Protein AF-A0A9P5RLR2-F1 (afdb_monomer_lite)

Radius of gyration: 17.96 Å; chains: 1; bounding box: 57×32×47 Å

pLDDT: mean 87.6, std 10.16, range [38.0, 97.69]

Structure (mmCIF, N/CA/C/O backbone):
data_AF-A0A9P5RLR2-F1
#
_entry.id   AF-A0A9P5RLR2-F1
#
loop_
_atom_site.group_PDB
_atom_site.id
_atom_site.type_symbol
_atom_site.label_atom_id
_atom_site.label_alt_id
_atom_site.label_comp_id
_atom_site.label_asym_id
_atom_site.label_entity_id
_atom_site.label_seq_id
_atom_site.pdbx_PDB_ins_code
_atom_site.Cartn_x
_atom_site.Cartn_y
_atom_site.Cartn_z
_atom_site.occupancy
_atom_site.B_iso_or_equiv
_atom_site.auth_seq_id
_atom_site.auth_comp_id
_atom_site.auth_asym_id
_atom_site.auth_atom_id
_atom_site.pdbx_PDB_model_num
ATOM 1 N N . MET A 1 1 ? -25.738 -3.985 15.826 1.00 64.56 1 MET A N 1
ATOM 2 C CA . MET A 1 1 ? -24.514 -4.775 16.071 1.00 64.56 1 MET A CA 1
ATOM 3 C C . MET A 1 1 ? -24.057 -4.481 17.493 1.00 64.56 1 MET A C 1
ATOM 5 O O . MET A 1 1 ? -24.260 -3.351 17.912 1.00 64.56 1 MET A O 1
ATOM 9 N N . ASN A 1 2 ? -23.584 -5.465 18.262 1.00 81.50 2 ASN A N 1
ATOM 10 C CA . ASN A 1 2 ? -23.129 -5.229 19.643 1.00 81.50 2 ASN A CA 1
ATOM 11 C C . ASN A 1 2 ? -21.606 -4.990 19.686 1.00 81.50 2 ASN A C 1
ATOM 13 O O . ASN A 1 2 ? -20.901 -5.424 18.775 1.00 81.50 2 ASN A O 1
ATOM 17 N N . GLN A 1 3 ? -21.118 -4.334 20.743 1.00 79.62 3 GLN A N 1
ATOM 18 C CA . GLN A 1 3 ? -19.702 -4.003 20.965 1.00 79.62 3 GLN A CA 1
ATOM 19 C C . GLN A 1 3 ? -18.748 -5.178 20.708 1.00 79.62 3 GLN A C 1
ATOM 21 O O . GLN A 1 3 ? -17.759 -5.053 19.992 1.00 79.62 3 GLN A O 1
ATOM 26 N N . ALA A 1 4 ? -19.075 -6.359 21.241 1.00 84.88 4 ALA A N 1
ATOM 27 C CA . ALA A 1 4 ? -18.245 -7.553 21.091 1.00 84.88 4 ALA A CA 1
ATOM 28 C C . ALA A 1 4 ? -18.077 -7.984 19.621 1.00 84.88 4 ALA A C 1
ATOM 30 O O . ALA A 1 4 ? -17.006 -8.447 19.228 1.00 84.88 4 ALA A O 1
ATOM 31 N N . THR A 1 5 ? -19.113 -7.803 18.793 1.00 87.75 5 THR A N 1
ATOM 32 C CA . THR A 1 5 ? -19.042 -8.099 17.353 1.00 87.75 5 THR A CA 1
ATOM 33 C C . THR A 1 5 ? -18.117 -7.118 16.636 1.00 87.75 5 THR A C 1
ATOM 35 O O . THR A 1 5 ? -17.287 -7.548 15.842 1.00 87.75 5 THR A O 1
ATOM 38 N N . LEU A 1 6 ? -18.210 -5.825 16.960 1.00 84.50 6 LEU A N 1
ATOM 39 C CA . LEU A 1 6 ? -17.363 -4.782 16.376 1.00 84.50 6 LEU A CA 1
ATOM 40 C C . LEU A 1 6 ? -15.882 -4.981 16.722 1.00 84.50 6 LEU A C 1
ATOM 42 O O . LEU A 1 6 ? -15.038 -4.967 15.833 1.00 84.50 6 LEU A O 1
ATOM 46 N N . ILE A 1 7 ? -15.570 -5.256 17.993 1.00 85.62 7 ILE A N 1
ATOM 47 C CA . ILE A 1 7 ? -14.196 -5.548 18.433 1.00 85.62 7 ILE A CA 1
ATOM 48 C C . ILE A 1 7 ? -13.641 -6.777 17.701 1.00 85.62 7 ILE A C 1
ATOM 50 O O . ILE A 1 7 ? -12.485 -6.780 17.279 1.00 85.62 7 ILE A O 1
ATOM 54 N N . THR A 1 8 ? -14.466 -7.812 17.505 1.00 90.31 8 THR A N 1
ATOM 55 C CA . THR A 1 8 ? -14.059 -9.017 16.765 1.00 90.31 8 THR A CA 1
ATOM 56 C C . THR A 1 8 ? -13.740 -8.693 15.305 1.00 90.31 8 THR A C 1
ATOM 58 O O . THR A 1 8 ? -12.711 -9.136 14.799 1.00 90.31 8 THR A O 1
ATOM 61 N N . GLN A 1 9 ? -14.580 -7.894 14.641 1.00 90.00 9 GLN A N 1
ATOM 62 C CA . GLN A 1 9 ? -14.357 -7.467 13.257 1.00 90.00 9 GLN A CA 1
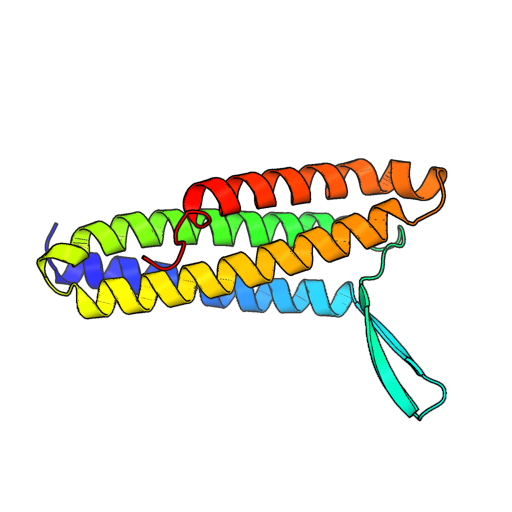ATOM 63 C C . GLN A 1 9 ? -13.083 -6.632 13.119 1.00 90.00 9 GLN A C 1
ATOM 65 O O . GLN A 1 9 ? -12.235 -6.957 12.293 1.00 90.00 9 GLN A O 1
ATOM 70 N N . VAL A 1 10 ? -12.903 -5.618 13.970 1.00 88.69 10 VAL A N 1
ATOM 71 C CA . VAL A 1 10 ? -11.685 -4.791 14.003 1.00 88.69 10 VAL A CA 1
ATOM 72 C C . VAL A 1 10 ? -10.442 -5.657 14.184 1.00 88.69 10 VAL A C 1
ATOM 74 O O . VAL A 1 10 ? -9.500 -5.558 13.402 1.00 88.69 10 VAL A O 1
ATOM 77 N N . THR A 1 11 ? -10.469 -6.576 15.151 1.00 90.19 11 THR A N 1
ATOM 78 C CA . THR A 1 11 ? -9.355 -7.504 15.399 1.00 90.19 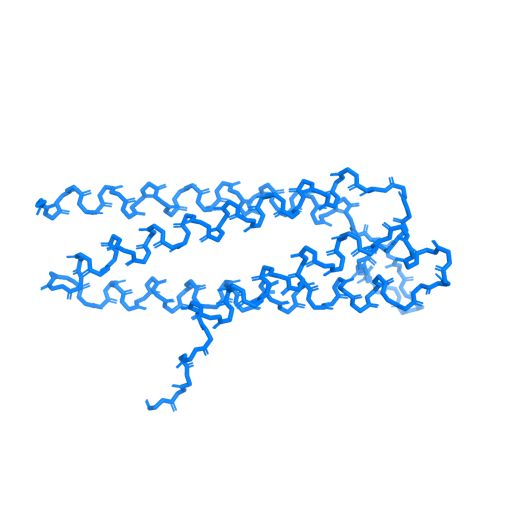11 THR A CA 1
ATOM 79 C C . THR A 1 11 ? -9.044 -8.360 14.170 1.00 90.19 11 THR A C 1
ATOM 81 O O . THR A 1 11 ? -7.881 -8.539 13.817 1.00 90.19 11 THR A O 1
ATOM 84 N N . GLN A 1 12 ? -10.074 -8.877 13.496 1.00 93.19 12 GLN A N 1
ATOM 85 C CA . GLN A 1 12 ? -9.905 -9.716 12.313 1.00 93.19 12 GLN A CA 1
ATOM 86 C C . GLN A 1 12 ? -9.325 -8.934 11.126 1.00 93.19 12 GLN A C 1
ATOM 88 O O . GLN A 1 12 ? -8.467 -9.456 10.411 1.00 93.19 12 GLN A O 1
ATOM 93 N N . HIS A 1 13 ? -9.758 -7.687 10.924 1.00 93.44 13 HIS A N 1
ATOM 94 C CA . HIS A 1 13 ? -9.206 -6.825 9.883 1.00 93.44 13 HIS A CA 1
ATOM 95 C C . HIS A 1 13 ? -7.740 -6.480 10.149 1.00 93.44 13 HIS A C 1
ATOM 97 O O . HIS A 1 13 ? -6.931 -6.618 9.236 1.00 93.44 13 HIS A O 1
ATOM 103 N N . LEU A 1 14 ? -7.378 -6.139 11.391 1.00 91.62 14 LEU A N 1
ATOM 104 C CA . LEU A 1 14 ? -5.987 -5.880 11.781 1.00 91.62 14 LEU A CA 1
ATOM 105 C C . LEU A 1 14 ? -5.087 -7.093 11.513 1.00 91.62 14 LEU A C 1
ATOM 107 O O . LEU A 1 14 ? -4.097 -6.973 10.803 1.00 91.62 14 LEU A O 1
ATOM 111 N N . GLN A 1 15 ? -5.484 -8.285 11.968 1.00 94.19 15 GLN A N 1
ATOM 112 C CA . GLN A 1 15 ? -4.724 -9.520 11.720 1.00 94.19 15 GLN A CA 1
ATOM 113 C C . GLN A 1 15 ? -4.564 -9.832 10.227 1.00 94.19 15 GLN A C 1
ATOM 115 O O . GLN A 1 15 ? -3.543 -10.368 9.798 1.00 94.19 15 GLN A O 1
ATOM 120 N N . THR A 1 16 ? -5.589 -9.526 9.432 1.00 95.38 16 THR A N 1
ATOM 121 C CA . THR A 1 16 ? -5.555 -9.743 7.984 1.00 95.38 16 THR A CA 1
ATOM 122 C C . THR A 1 16 ? -4.614 -8.748 7.304 1.00 95.38 16 THR A C 1
ATOM 124 O O . THR A 1 16 ? -3.851 -9.141 6.423 1.00 95.38 16 THR A O 1
ATOM 127 N N . ILE A 1 17 ? -4.636 -7.480 7.725 1.00 95.12 17 ILE A N 1
ATOM 128 C CA . ILE A 1 17 ? -3.707 -6.451 7.249 1.00 95.12 17 ILE A CA 1
ATOM 129 C C . ILE A 1 17 ? -2.272 -6.850 7.592 1.00 95.12 17 ILE A C 1
ATOM 131 O O . ILE A 1 17 ? -1.458 -6.908 6.677 1.00 95.12 17 ILE A O 1
ATOM 135 N N . ASP A 1 18 ? -1.989 -7.232 8.840 1.00 95.00 18 ASP A N 1
ATOM 136 C CA . ASP A 1 18 ? -0.657 -7.676 9.277 1.00 95.00 18 ASP A CA 1
ATOM 137 C C . ASP A 1 18 ? -0.127 -8.825 8.400 1.00 95.00 18 ASP A C 1
ATOM 139 O O . ASP A 1 18 ? 1.001 -8.786 7.907 1.00 95.00 18 ASP A O 1
ATOM 143 N N . ALA A 1 19 ? -0.963 -9.834 8.126 1.00 96.50 19 ALA A N 1
ATOM 144 C CA . ALA A 1 19 ? -0.583 -10.961 7.274 1.00 96.50 19 ALA A CA 1
ATOM 145 C C . ALA A 1 19 ? -0.253 -10.531 5.833 1.00 96.50 19 ALA A C 1
ATOM 147 O O . ALA A 1 19 ? 0.693 -11.041 5.226 1.00 96.50 19 ALA A O 1
ATOM 148 N N . PHE A 1 20 ? -1.007 -9.583 5.274 1.00 97.44 20 PHE A N 1
ATOM 149 C CA . PHE A 1 20 ? -0.696 -9.039 3.957 1.00 97.44 20 PHE A CA 1
ATOM 150 C C . PHE A 1 20 ? 0.525 -8.114 3.975 1.00 97.44 20 PHE A C 1
ATOM 152 O O . PHE A 1 20 ? 1.239 -8.045 2.976 1.00 97.44 20 PHE A O 1
ATOM 159 N N . GLU A 1 21 ? 0.797 -7.401 5.067 1.00 95.75 21 GLU A N 1
ATOM 160 C CA . GLU A 1 21 ? 2.015 -6.599 5.206 1.00 95.75 21 GLU A CA 1
ATOM 161 C C . GLU A 1 21 ? 3.260 -7.488 5.251 1.00 95.75 21 GLU A C 1
ATOM 163 O O . GLU A 1 21 ? 4.277 -7.163 4.635 1.00 95.75 21 GLU A O 1
ATOM 168 N N . ASP A 1 22 ? 3.181 -8.639 5.918 1.00 96.38 22 ASP A N 1
ATOM 169 C CA . ASP A 1 22 ? 4.223 -9.665 5.882 1.00 96.38 22 ASP A CA 1
ATOM 170 C C . ASP A 1 22 ? 4.475 -10.145 4.444 1.00 96.38 22 ASP A C 1
ATOM 172 O O . ASP A 1 22 ? 5.626 -10.221 3.995 1.00 96.38 22 ASP A O 1
ATOM 176 N N . GLU A 1 23 ? 3.402 -10.423 3.696 1.00 96.94 23 GLU A N 1
ATOM 177 C CA . GLU A 1 23 ? 3.490 -10.834 2.294 1.00 96.94 23 GLU A CA 1
ATOM 178 C C . GLU A 1 23 ? 4.075 -9.720 1.406 1.00 96.94 23 GLU A C 1
ATOM 180 O O . GLU A 1 23 ? 4.953 -9.976 0.575 1.00 96.94 23 GLU A O 1
ATOM 185 N N . GLU A 1 24 ? 3.654 -8.470 1.609 1.00 96.25 24 GLU A N 1
ATOM 186 C CA . GLU A 1 24 ? 4.192 -7.313 0.897 1.00 96.25 24 GLU A CA 1
ATOM 187 C C . GLU A 1 24 ? 5.703 -7.191 1.111 1.00 96.25 24 GLU A C 1
ATOM 189 O O . GLU A 1 24 ? 6.451 -7.063 0.138 1.00 96.25 24 GLU A O 1
ATOM 194 N N . ARG A 1 25 ? 6.174 -7.279 2.363 1.00 94.75 25 ARG A N 1
ATOM 195 C CA . ARG A 1 25 ? 7.613 -7.251 2.672 1.00 94.75 25 ARG A CA 1
ATOM 196 C C . ARG A 1 25 ? 8.358 -8.377 1.957 1.00 94.75 25 ARG A C 1
ATOM 198 O O . ARG A 1 25 ? 9.471 -8.166 1.465 1.00 94.75 25 ARG A O 1
ATOM 205 N N . GLY A 1 26 ? 7.728 -9.543 1.825 1.00 94.50 26 GLY A N 1
ATOM 206 C CA . GLY A 1 26 ? 8.224 -10.658 1.024 1.00 94.50 26 GLY A CA 1
ATOM 207 C C . GLY A 1 26 ? 8.457 -10.288 -0.444 1.00 94.50 26 GLY A C 1
ATOM 208 O O . GLY A 1 26 ? 9.542 -10.546 -0.970 1.00 94.50 26 GLY A O 1
ATOM 209 N N . TYR A 1 27 ? 7.495 -9.648 -1.112 1.00 94.50 27 TYR A N 1
ATOM 210 C CA . TYR A 1 27 ? 7.676 -9.212 -2.505 1.00 94.50 27 TYR A CA 1
ATOM 211 C C . TYR A 1 27 ? 8.642 -8.033 -2.636 1.00 94.50 27 TYR A C 1
ATOM 213 O O . TYR A 1 27 ? 9.461 -8.012 -3.554 1.00 94.50 27 TYR A O 1
ATOM 221 N N . LEU A 1 28 ? 8.607 -7.080 -1.705 1.00 92.44 28 LEU A N 1
ATOM 222 C CA . LEU A 1 28 ? 9.523 -5.942 -1.694 1.00 92.44 28 LEU A CA 1
ATOM 223 C C . LEU A 1 28 ? 10.980 -6.379 -1.585 1.00 92.44 28 LEU A C 1
ATOM 225 O O . LEU A 1 28 ? 11.803 -5.912 -2.365 1.00 92.44 28 LEU A O 1
ATOM 229 N N . SER A 1 29 ? 11.293 -7.327 -0.698 1.00 91.06 29 SER A N 1
ATOM 230 C CA . SER A 1 29 ? 12.655 -7.864 -0.577 1.00 91.06 29 SER A CA 1
ATOM 231 C C . SER A 1 29 ? 13.144 -8.518 -1.876 1.00 91.06 29 SER A C 1
ATOM 233 O O . SER A 1 29 ? 14.303 -8.378 -2.256 1.00 91.06 29 SER A O 1
ATOM 235 N N . GLN A 1 30 ? 12.250 -9.174 -2.623 1.00 91.00 30 GLN A N 1
ATOM 236 C CA . GLN A 1 30 ? 12.577 -9.746 -3.928 1.00 91.00 30 GLN A CA 1
ATOM 237 C C . GLN A 1 30 ? 12.773 -8.664 -4.992 1.00 91.00 30 GLN A C 1
ATOM 239 O O . GLN A 1 30 ? 13.569 -8.838 -5.916 1.00 91.00 30 GLN A O 1
ATOM 244 N N . LEU A 1 31 ? 12.043 -7.559 -4.895 1.00 91.69 31 LEU A N 1
ATOM 245 C CA . LEU A 1 31 ? 12.100 -6.450 -5.838 1.00 91.69 31 LEU A CA 1
ATOM 246 C C . LEU A 1 31 ? 13.165 -5.411 -5.475 1.00 91.69 31 LEU A C 1
ATOM 248 O O . LEU A 1 31 ? 13.328 -4.449 -6.215 1.00 91.69 31 LEU A O 1
ATOM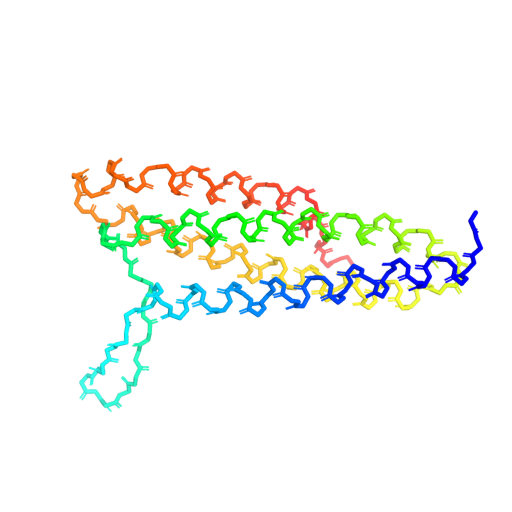 252 N N . GLN A 1 32 ? 13.931 -5.612 -4.406 1.00 89.44 32 GLN A N 1
ATOM 253 C CA . GLN A 1 32 ? 15.078 -4.781 -4.062 1.00 89.44 32 GLN A CA 1
ATOM 254 C C . GLN A 1 32 ? 16.373 -5.343 -4.663 1.00 89.44 32 GLN A C 1
ATOM 256 O O . GLN A 1 32 ? 16.620 -6.548 -4.700 1.00 89.44 32 GLN A O 1
ATOM 261 N N . GLN A 1 33 ? 17.219 -4.446 -5.161 1.00 81.44 33 GLN A N 1
ATOM 262 C CA . GLN A 1 33 ? 18.614 -4.710 -5.479 1.00 81.44 33 GLN A CA 1
ATOM 263 C C . GLN A 1 33 ? 19.471 -4.177 -4.340 1.00 81.44 33 GLN A C 1
ATOM 265 O O . GLN A 1 33 ? 19.472 -2.978 -4.061 1.00 81.44 33 GLN A O 1
ATOM 270 N N . HIS A 1 34 ? 20.211 -5.076 -3.700 1.00 81.69 34 HIS A N 1
ATOM 271 C CA . HIS A 1 34 ? 21.204 -4.708 -2.703 1.00 81.69 34 HIS A CA 1
ATOM 272 C C . HIS A 1 34 ? 22.546 -4.464 -3.387 1.00 81.69 34 HIS A C 1
ATOM 274 O O . HIS A 1 34 ? 23.049 -5.319 -4.118 1.00 81.69 34 HIS A O 1
ATOM 280 N N . SER A 1 35 ? 23.132 -3.302 -3.138 1.00 77.25 35 SER A N 1
ATOM 281 C CA . SER A 1 35 ? 24.489 -2.960 -3.544 1.00 77.25 35 SER A CA 1
ATOM 282 C C . SER A 1 35 ? 25.264 -2.439 -2.338 1.00 77.25 35 SER A C 1
ATOM 284 O O . SER A 1 35 ? 24.687 -2.029 -1.333 1.00 77.25 35 SER A O 1
ATOM 286 N N . ILE A 1 36 ? 26.589 -2.504 -2.411 1.00 79.25 36 ILE A N 1
ATOM 287 C CA . ILE A 1 36 ? 27.469 -1.902 -1.413 1.00 79.25 36 ILE A CA 1
ATOM 288 C C . ILE A 1 36 ? 28.103 -0.689 -2.082 1.00 79.25 36 ILE A C 1
ATOM 290 O O . ILE A 1 36 ? 28.684 -0.818 -3.163 1.00 79.25 36 ILE A O 1
ATOM 294 N N . ASP A 1 37 ? 27.954 0.486 -1.477 1.00 77.69 37 ASP A N 1
ATOM 295 C CA . ASP A 1 37 ? 28.578 1.700 -1.991 1.00 77.69 37 ASP A CA 1
ATOM 296 C C . ASP A 1 37 ? 30.095 1.727 -1.731 1.00 77.69 37 ASP A C 1
ATOM 298 O O . ASP A 1 37 ? 30.676 0.828 -1.116 1.00 77.69 37 ASP A O 1
ATOM 302 N N . ARG A 1 38 ? 30.772 2.766 -2.235 1.00 75.19 38 ARG A N 1
ATOM 303 C CA . ARG A 1 38 ? 32.231 2.913 -2.089 1.00 75.19 38 ARG A CA 1
ATOM 304 C C . ARG A 1 38 ? 32.693 3.029 -0.633 1.00 75.19 38 ARG A C 1
ATOM 306 O O . ARG A 1 38 ? 33.857 2.735 -0.372 1.00 75.19 38 ARG A O 1
ATOM 313 N N . ASP A 1 39 ? 31.800 3.402 0.281 1.00 83.25 39 ASP A N 1
ATOM 314 C CA . ASP A 1 39 ? 32.080 3.547 1.711 1.00 83.25 39 ASP A CA 1
ATOM 315 C C . ASP A 1 39 ? 31.740 2.269 2.499 1.00 83.25 39 ASP A C 1
ATOM 317 O O . ASP A 1 39 ? 31.803 2.253 3.730 1.00 83.25 39 ASP A O 1
ATOM 321 N N . GLY A 1 40 ? 31.384 1.180 1.807 1.00 76.44 40 GLY A N 1
ATOM 322 C CA . GLY A 1 40 ? 31.045 -0.097 2.428 1.00 76.44 40 GLY A CA 1
ATOM 323 C C . GLY A 1 40 ? 29.636 -0.143 3.021 1.00 76.44 40 GLY A C 1
ATOM 324 O O . GLY A 1 40 ? 29.329 -1.074 3.768 1.00 76.44 40 GLY A O 1
ATOM 325 N N . ARG A 1 41 ? 28.767 0.833 2.722 1.00 76.44 41 ARG A N 1
ATOM 326 C CA . ARG A 1 41 ? 27.389 0.859 3.227 1.00 76.44 41 ARG A CA 1
ATOM 327 C C . ARG A 1 41 ? 26.470 0.099 2.281 1.00 76.44 41 ARG A C 1
ATOM 329 O O . ARG A 1 41 ? 26.525 0.268 1.064 1.00 76.44 41 ARG A O 1
ATOM 336 N N . SER A 1 42 ? 25.608 -0.736 2.856 1.00 76.38 42 SER A N 1
ATOM 337 C CA . SER A 1 42 ? 24.564 -1.432 2.106 1.00 76.38 42 SER A CA 1
ATOM 338 C C . SER A 1 42 ? 23.488 -0.437 1.683 1.00 76.38 42 SER A C 1
ATOM 340 O O . SER A 1 42 ? 22.878 0.210 2.532 1.00 76.38 42 SER A O 1
ATOM 342 N N . GLN A 1 43 ? 23.222 -0.363 0.384 1.00 75.62 43 GLN A N 1
ATOM 343 C CA . GLN A 1 43 ? 22.106 0.368 -0.197 1.00 75.62 43 GLN A CA 1
ATOM 344 C C . GLN A 1 43 ? 21.123 -0.637 -0.804 1.00 75.62 43 GLN A C 1
ATOM 346 O O . GLN A 1 43 ? 21.527 -1.594 -1.464 1.00 75.62 43 GLN A O 1
ATOM 351 N N . SER A 1 44 ? 19.827 -0.449 -0.560 1.00 75.88 44 SER A N 1
ATOM 352 C CA . SER A 1 44 ? 18.762 -1.194 -1.235 1.00 75.88 44 SER A CA 1
ATOM 353 C C . SER A 1 44 ? 18.002 -0.238 -2.142 1.00 75.88 44 SER A C 1
ATOM 355 O O . SER A 1 44 ? 17.354 0.682 -1.647 1.00 75.88 44 SER A O 1
ATOM 357 N N . ALA A 1 45 ? 18.070 -0.456 -3.450 1.00 81.88 45 ALA A N 1
ATOM 358 C CA . ALA A 1 45 ? 17.281 0.290 -4.421 1.00 81.88 45 ALA A CA 1
ATOM 359 C C . ALA A 1 45 ? 16.167 -0.599 -4.966 1.00 81.88 45 ALA A C 1
ATOM 361 O O . ALA A 1 45 ? 16.347 -1.810 -5.115 1.00 81.88 45 ALA A O 1
ATOM 362 N N . PHE A 1 46 ? 15.016 -0.017 -5.286 1.00 86.12 46 PHE A N 1
ATOM 363 C CA . PHE A 1 46 ? 13.986 -0.764 -5.989 1.00 86.12 46 PHE A CA 1
ATOM 364 C C . PHE A 1 46 ? 14.486 -1.139 -7.391 1.00 86.12 46 PHE A C 1
ATOM 366 O O . PHE A 1 46 ? 15.023 -0.321 -8.132 1.00 86.12 46 PHE A O 1
ATOM 373 N N . ASN A 1 47 ? 14.342 -2.406 -7.754 1.00 84.81 47 ASN A N 1
ATOM 374 C CA . ASN A 1 47 ? 14.724 -2.919 -9.056 1.00 84.81 47 ASN A CA 1
ATOM 375 C C . ASN A 1 47 ? 13.658 -2.500 -10.068 1.00 84.81 47 ASN A C 1
ATOM 377 O O . ASN A 1 47 ? 12.522 -2.947 -9.939 1.00 84.81 47 ASN A O 1
ATOM 381 N N . GLY A 1 48 ? 14.006 -1.714 -11.087 1.00 80.00 48 GLY A N 1
ATOM 382 C CA . GLY A 1 48 ? 13.099 -1.345 -12.186 1.00 80.00 48 GLY A CA 1
ATOM 383 C C . GLY A 1 48 ? 13.059 -2.328 -13.368 1.00 80.00 48 GLY A C 1
ATOM 384 O O . GLY A 1 48 ? 12.205 -2.202 -14.242 1.00 80.00 48 GLY A O 1
ATOM 385 N N . GLY A 1 49 ? 13.948 -3.325 -13.415 1.00 81.50 49 GLY A N 1
ATOM 386 C CA . GLY A 1 49 ? 14.137 -4.192 -14.585 1.00 81.50 49 GLY A CA 1
ATOM 387 C C . GLY A 1 49 ? 12.968 -5.142 -14.903 1.00 81.50 49 GLY A C 1
ATOM 388 O O . GLY A 1 49 ? 12.099 -5.406 -14.064 1.00 81.50 49 GLY A O 1
ATOM 389 N N . PHE A 1 50 ? 12.971 -5.718 -16.115 1.00 80.94 50 PHE A N 1
ATOM 390 C CA . PHE A 1 50 ? 11.868 -6.561 -16.633 1.00 80.94 50 PHE A CA 1
ATOM 391 C C . PHE A 1 50 ? 11.756 -7.939 -16.003 1.00 80.94 50 PHE A C 1
ATOM 393 O O . PHE A 1 50 ? 10.721 -8.577 -16.139 1.00 80.94 50 PHE A O 1
ATOM 400 N N . SER A 1 51 ? 12.788 -8.432 -15.323 1.00 81.19 51 SER A N 1
ATOM 401 C CA . SER A 1 51 ? 12.854 -9.839 -14.916 1.00 81.19 51 SER A CA 1
ATOM 402 C C . SER A 1 51 ? 11.921 -10.230 -13.762 1.00 81.19 51 SER A C 1
ATOM 404 O O . SER A 1 51 ? 12.025 -11.354 -13.286 1.00 81.19 51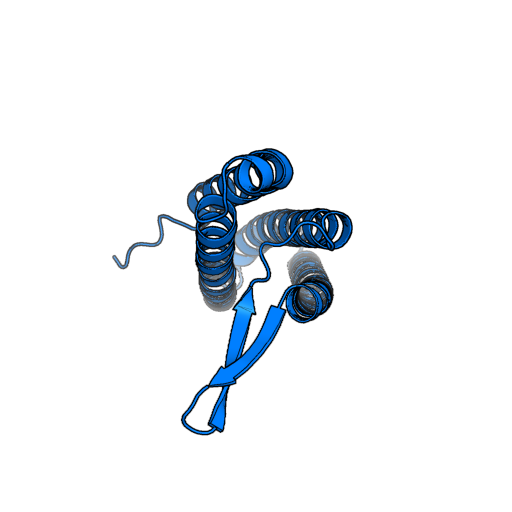 SER A O 1
ATOM 406 N N . LYS A 1 52 ? 11.028 -9.332 -13.312 1.00 88.06 52 LYS A N 1
ATOM 407 C CA . LYS A 1 52 ? 10.143 -9.532 -12.149 1.00 88.06 52 LYS A CA 1
ATOM 408 C C . LYS A 1 52 ? 8.730 -8.943 -12.305 1.00 88.06 52 LYS A C 1
ATOM 410 O O . LYS A 1 52 ? 8.179 -8.373 -11.366 1.00 88.06 52 LYS A O 1
ATOM 415 N N . GLN A 1 53 ? 8.161 -8.980 -13.515 1.00 90.62 53 GLN A N 1
ATOM 416 C CA . GLN A 1 53 ? 6.817 -8.419 -13.763 1.00 90.62 53 GLN A CA 1
ATOM 417 C C . GLN A 1 53 ? 5.726 -9.130 -12.940 1.00 90.62 53 GLN A C 1
ATOM 419 O O . GLN A 1 53 ? 4.809 -8.477 -12.440 1.00 90.62 53 GLN A O 1
ATOM 424 N N . ASP A 1 54 ? 5.850 -10.444 -12.738 1.00 92.31 54 ASP A N 1
ATOM 425 C CA . ASP A 1 54 ? 4.886 -11.224 -11.956 1.00 92.31 54 ASP A CA 1
ATOM 426 C C . ASP A 1 54 ? 4.912 -10.821 -10.477 1.00 92.31 54 ASP A C 1
ATOM 428 O O . ASP A 1 54 ? 3.862 -10.599 -9.874 1.00 92.31 54 ASP A O 1
ATOM 432 N N . GLU A 1 55 ? 6.098 -10.650 -9.889 1.00 94.38 55 GLU A N 1
ATOM 433 C CA . GLU A 1 55 ? 6.252 -10.183 -8.512 1.00 94.38 55 GLU A CA 1
ATOM 434 C C . GLU A 1 55 ? 5.723 -8.755 -8.339 1.00 94.38 55 GLU A C 1
ATOM 436 O O . GLU A 1 55 ? 5.102 -8.461 -7.323 1.00 94.38 55 GLU A O 1
ATOM 441 N N . ARG A 1 56 ? 5.885 -7.876 -9.338 1.00 93.44 56 ARG A N 1
ATOM 442 C CA . ARG A 1 56 ? 5.282 -6.527 -9.326 1.00 93.44 56 ARG A CA 1
ATOM 443 C C . ARG A 1 56 ? 3.762 -6.577 -9.358 1.00 93.44 56 ARG A C 1
ATOM 445 O O . ARG A 1 56 ? 3.104 -5.834 -8.633 1.00 93.44 56 ARG A O 1
ATOM 452 N N . ALA A 1 57 ? 3.197 -7.441 -10.200 1.00 94.25 57 ALA A N 1
ATOM 453 C CA . ALA A 1 57 ? 1.753 -7.628 -10.276 1.00 94.25 57 ALA A CA 1
ATOM 454 C C . ALA A 1 57 ? 1.192 -8.164 -8.949 1.00 94.25 57 ALA A C 1
ATOM 456 O O . ALA A 1 57 ? 0.157 -7.688 -8.479 1.00 94.25 57 ALA A O 1
ATOM 457 N N . ARG A 1 58 ? 1.899 -9.106 -8.312 1.00 96.56 58 ARG A N 1
ATOM 458 C CA . ARG A 1 58 ? 1.533 -9.639 -6.993 1.00 96.56 58 ARG A CA 1
ATOM 459 C C . ARG A 1 58 ? 1.674 -8.603 -5.887 1.00 96.56 58 ARG A C 1
ATOM 461 O O . ARG A 1 58 ? 0.732 -8.444 -5.119 1.00 96.56 58 ARG A O 1
ATOM 468 N N . LEU A 1 59 ? 2.771 -7.843 -5.862 1.00 96.56 59 LEU A N 1
ATOM 469 C CA . LEU A 1 59 ? 2.955 -6.728 -4.932 1.00 96.56 59 LEU A CA 1
ATOM 470 C C . LEU A 1 59 ? 1.776 -5.752 -5.024 1.00 96.56 59 LEU A C 1
ATOM 472 O O . LEU A 1 59 ? 1.158 -5.430 -4.014 1.00 96.56 59 LEU A O 1
ATOM 476 N N . TYR A 1 60 ? 1.403 -5.344 -6.239 1.00 96.19 60 TYR A N 1
ATOM 477 C CA . TYR A 1 60 ? 0.230 -4.497 -6.446 1.00 96.19 60 TYR A CA 1
ATOM 478 C C . TYR A 1 60 ? -1.065 -5.137 -5.914 1.00 96.19 60 TYR A C 1
ATOM 480 O O . TYR A 1 60 ? -1.844 -4.468 -5.236 1.00 96.19 60 TYR A O 1
ATOM 488 N N . SER A 1 61 ? -1.292 -6.426 -6.187 1.00 97.56 61 SER A N 1
ATOM 489 C CA . SER A 1 61 ? -2.478 -7.151 -5.709 1.00 97.56 61 SER A CA 1
ATOM 490 C C . SER A 1 61 ? -2.574 -7.164 -4.182 1.00 97.56 61 SER A C 1
ATOM 492 O O . SER A 1 61 ? -3.637 -6.871 -3.640 1.00 97.56 61 SER A O 1
ATOM 494 N N . VAL A 1 62 ? -1.465 -7.442 -3.492 1.00 97.69 62 VAL A N 1
ATOM 495 C CA . VAL A 1 62 ? -1.391 -7.439 -2.023 1.00 97.69 62 VAL A CA 1
ATOM 496 C C . VAL A 1 62 ? -1.676 -6.044 -1.470 1.00 97.69 62 VAL A C 1
ATOM 498 O O . VAL A 1 62 ? -2.479 -5.877 -0.555 1.00 97.69 62 VAL A O 1
ATOM 501 N N . ARG A 1 63 ? -1.087 -5.000 -2.066 1.00 97.50 63 ARG A N 1
ATOM 502 C CA . ARG A 1 63 ? -1.354 -3.612 -1.658 1.00 97.50 63 ARG A CA 1
ATOM 503 C C . ARG A 1 63 ? -2.817 -3.218 -1.847 1.00 97.50 63 ARG A C 1
ATOM 505 O O . ARG A 1 63 ? -3.362 -2.501 -1.013 1.00 97.50 63 ARG A O 1
ATOM 512 N N . LEU A 1 64 ? -3.458 -3.693 -2.914 1.00 97.44 64 LEU A N 1
ATOM 513 C CA . LEU A 1 64 ? -4.881 -3.469 -3.144 1.00 97.44 64 LEU A CA 1
ATOM 514 C C . LEU A 1 64 ? -5.752 -4.190 -2.101 1.00 97.44 64 LEU A C 1
ATOM 516 O O . LEU A 1 64 ? -6.748 -3.623 -1.659 1.00 97.44 64 LEU A O 1
ATOM 520 N N . GLN A 1 65 ? -5.381 -5.407 -1.691 1.00 97.62 65 GLN A N 1
ATOM 521 C CA . GLN A 1 65 ? -6.069 -6.142 -0.620 1.00 97.62 65 GLN A CA 1
ATOM 522 C C . GLN A 1 65 ? -5.945 -5.429 0.728 1.00 97.62 65 GLN A C 1
ATOM 524 O O . GLN A 1 65 ? -6.950 -5.259 1.413 1.00 97.62 65 GLN A O 1
ATOM 529 N N . ILE A 1 66 ? -4.749 -4.937 1.062 1.00 97.25 66 ILE A N 1
ATOM 530 C CA . ILE A 1 66 ? -4.523 -4.110 2.256 1.00 97.25 66 ILE A CA 1
ATOM 531 C C . ILE A 1 66 ? -5.397 -2.863 2.231 1.00 97.25 66 ILE A C 1
ATOM 533 O O . ILE A 1 66 ? -6.063 -2.577 3.218 1.00 97.25 66 ILE A O 1
ATOM 537 N N . TYR A 1 67 ? -5.456 -2.154 1.101 1.00 96.62 67 TYR A N 1
ATOM 538 C CA . TYR A 1 67 ? -6.333 -0.993 0.965 1.00 96.62 67 TYR A CA 1
ATOM 539 C C . TYR A 1 67 ? -7.805 -1.349 1.219 1.00 96.62 67 TYR A C 1
ATOM 541 O O . TYR A 1 67 ? -8.467 -0.652 1.979 1.00 96.62 67 TYR A O 1
ATOM 549 N N . HIS A 1 68 ? -8.322 -2.434 0.631 1.00 96.25 68 HIS A N 1
ATOM 550 C CA . HIS A 1 68 ? -9.710 -2.843 0.872 1.00 96.25 68 HIS A CA 1
ATOM 551 C C . HIS A 1 68 ? -9.962 -3.188 2.344 1.00 96.25 68 HIS A C 1
ATOM 553 O O . HIS A 1 68 ? -10.928 -2.699 2.918 1.00 96.25 68 HIS A O 1
ATOM 559 N N . HIS A 1 69 ? -9.071 -3.949 2.982 1.00 95.12 69 HIS A N 1
ATOM 560 C CA . HIS A 1 69 ? -9.227 -4.275 4.399 1.00 95.12 69 HIS A CA 1
ATOM 561 C C . HIS A 1 69 ? -9.064 -3.068 5.320 1.00 95.12 69 HIS A C 1
ATOM 563 O O . HIS A 1 69 ? -9.720 -3.020 6.355 1.00 95.12 69 HIS A O 1
ATOM 569 N N . ALA A 1 70 ? -8.245 -2.085 4.950 1.00 94.69 70 ALA A N 1
ATOM 570 C CA . ALA A 1 70 ? -8.156 -0.827 5.677 1.00 94.69 70 ALA A CA 1
ATOM 571 C C . ALA A 1 70 ? -9.461 -0.024 5.570 1.00 94.69 70 ALA A C 1
ATOM 573 O O . ALA A 1 70 ? -9.896 0.553 6.560 1.00 94.69 70 ALA A O 1
ATOM 574 N N . MET A 1 71 ? -10.127 -0.029 4.409 1.00 94.56 71 MET A N 1
ATOM 575 C CA . MET A 1 71 ? -11.452 0.586 4.263 1.00 94.56 71 MET A CA 1
ATOM 576 C C . MET A 1 71 ? -12.515 -0.128 5.109 1.00 94.56 71 MET A C 1
ATOM 578 O O . MET A 1 71 ? -13.268 0.540 5.813 1.00 94.56 71 MET A O 1
ATOM 582 N N . ASP A 1 72 ? -12.543 -1.464 5.094 1.00 93.19 72 ASP A N 1
ATOM 583 C CA . ASP A 1 72 ? -13.466 -2.241 5.935 1.00 93.19 72 ASP A CA 1
ATOM 584 C C . ASP A 1 72 ? -13.200 -1.992 7.433 1.00 93.19 72 ASP A C 1
ATOM 586 O O . ASP A 1 72 ? -14.124 -1.873 8.241 1.00 93.19 72 ASP A O 1
ATOM 590 N N . LEU A 1 73 ? -11.921 -1.869 7.810 1.00 91.94 73 LEU A N 1
ATOM 591 C CA . LEU A 1 73 ? -11.508 -1.526 9.166 1.00 91.94 73 LEU A CA 1
ATOM 592 C C . LEU A 1 73 ? -12.007 -0.135 9.569 1.00 91.94 73 LEU A C 1
ATOM 594 O O . LEU A 1 73 ? -12.520 0.007 10.675 1.00 91.94 73 LEU A O 1
ATOM 598 N N . LEU A 1 74 ? -11.899 0.873 8.696 1.00 90.31 74 LEU A N 1
ATOM 599 C CA . LEU A 1 74 ? -12.429 2.214 8.965 1.00 90.31 74 LEU A CA 1
ATOM 600 C C . LEU A 1 74 ? -13.938 2.184 9.239 1.00 90.31 74 LEU A C 1
ATOM 602 O O . LEU A 1 74 ? -14.384 2.780 10.216 1.00 90.31 74 LEU A O 1
ATOM 606 N N . GLU A 1 75 ? -14.714 1.443 8.445 1.00 89.62 75 GLU A N 1
ATOM 607 C CA . GLU A 1 75 ? -16.161 1.293 8.665 1.00 89.62 75 GLU A CA 1
ATOM 608 C C . GLU A 1 75 ? -16.464 0.625 10.021 1.00 89.62 75 GLU A C 1
ATOM 610 O O . GLU A 1 75 ? -17.339 1.068 10.773 1.00 89.62 75 GLU A O 1
ATOM 615 N N . ALA A 1 76 ? -15.705 -0.413 10.386 1.00 88.69 76 ALA A N 1
ATOM 616 C CA . ALA A 1 76 ? -15.842 -1.068 11.687 1.00 88.69 76 ALA A CA 1
ATOM 617 C C . ALA A 1 76 ? -15.455 -0.133 12.853 1.00 88.69 76 ALA A C 1
ATOM 619 O O . ALA A 1 76 ? -16.124 -0.112 13.891 1.00 88.69 76 ALA A O 1
ATOM 620 N N . LEU A 1 77 ? -14.407 0.675 12.678 1.00 88.06 77 LEU A N 1
ATOM 621 C CA . LEU A 1 77 ? -13.937 1.658 13.653 1.00 88.06 77 LEU A CA 1
ATOM 622 C C . LEU A 1 77 ? -14.931 2.813 13.846 1.00 88.06 77 LEU A C 1
ATOM 624 O O . LEU A 1 77 ? -15.171 3.224 14.982 1.00 88.06 77 LEU A O 1
ATOM 628 N N . GLU A 1 78 ? -15.588 3.291 12.786 1.00 86.31 78 GLU A N 1
ATOM 629 C CA . GLU A 1 78 ? -16.691 4.256 12.897 1.00 86.31 78 GLU A CA 1
ATOM 630 C C . GLU A 1 78 ? -17.827 3.710 13.771 1.00 86.31 78 GLU A C 1
ATOM 632 O O . GLU A 1 78 ? -18.399 4.439 14.587 1.00 86.31 78 GLU A O 1
ATOM 637 N N . GLY A 1 79 ? -18.110 2.408 13.672 1.00 83.75 79 GLY A N 1
ATOM 638 C CA . GLY A 1 79 ? -19.048 1.716 14.553 1.00 83.75 79 GLY A CA 1
ATOM 639 C C . GLY A 1 79 ? -18.644 1.753 16.033 1.00 83.75 79 GLY A C 1
ATOM 640 O O . GLY A 1 79 ? -19.517 1.883 16.894 1.00 83.75 79 GLY A O 1
ATOM 641 N N . LEU A 1 80 ? -17.339 1.687 16.328 1.00 80.81 80 LEU A N 1
ATOM 642 C CA . LEU A 1 80 ? -16.777 1.762 17.685 1.00 80.81 80 LEU A CA 1
ATOM 643 C C . LEU A 1 80 ? -16.619 3.189 18.217 1.00 80.81 80 LEU A C 1
ATOM 645 O O . LEU A 1 80 ? -16.527 3.365 19.431 1.00 80.81 80 LEU A O 1
ATOM 649 N N . SER A 1 81 ? -16.638 4.208 17.354 1.00 82.94 81 SER A N 1
ATOM 650 C CA . SER A 1 81 ? -16.383 5.612 17.726 1.00 82.94 81 SER A CA 1
ATOM 651 C C . SER A 1 81 ? -17.251 6.141 18.879 1.00 82.94 81 SER A C 1
ATOM 653 O O . SER A 1 81 ? -16.837 7.035 19.613 1.00 82.94 81 SER A O 1
ATOM 655 N N . LYS A 1 82 ? -18.457 5.588 19.064 1.00 79.62 82 LYS A N 1
ATOM 656 C CA . LYS A 1 82 ? -19.388 5.971 20.140 1.00 79.62 82 LYS A CA 1
ATOM 657 C C . LYS A 1 82 ? -19.078 5.318 21.485 1.00 79.62 82 LYS A C 1
ATOM 659 O O . LYS A 1 82 ? -19.563 5.798 22.507 1.00 79.62 82 LYS A O 1
ATOM 664 N N . GLU A 1 83 ? -18.347 4.212 21.474 1.00 81.44 83 GLU A N 1
ATOM 665 C CA . GLU A 1 83 ? -18.063 3.394 22.653 1.00 81.44 83 GLU A CA 1
ATOM 666 C C . GLU A 1 83 ? -16.628 3.592 23.143 1.00 81.44 83 GLU A C 1
ATOM 668 O O . GLU A 1 83 ? -16.417 3.704 24.349 1.00 81.44 83 GLU A O 1
ATOM 673 N N . ASP A 1 84 ? -15.665 3.687 22.221 1.00 83.38 84 ASP A N 1
ATOM 674 C CA . ASP A 1 84 ? -14.257 3.942 22.527 1.00 83.38 84 ASP A CA 1
ATOM 675 C C . ASP A 1 84 ? -13.613 4.865 21.469 1.00 83.38 84 ASP A C 1
ATOM 677 O O . ASP A 1 84 ? -12.969 4.405 20.519 1.00 83.38 84 ASP A O 1
ATOM 681 N N . PRO A 1 85 ? -13.817 6.190 21.589 1.00 85.25 85 PRO A N 1
ATOM 682 C CA . PRO A 1 85 ? -13.292 7.156 20.628 1.00 85.25 85 PRO A CA 1
ATOM 683 C C . PRO A 1 85 ? -11.762 7.261 20.655 1.00 85.25 85 PRO A C 1
ATOM 685 O O . PRO A 1 85 ? -11.172 7.608 19.636 1.00 85.25 85 PRO A O 1
ATOM 688 N N . ILE A 1 86 ? -11.122 6.961 21.792 1.00 87.31 86 ILE A N 1
ATOM 689 C CA . ILE A 1 86 ? -9.660 7.033 21.928 1.00 87.31 86 ILE A CA 1
ATOM 690 C C . ILE A 1 86 ? -9.030 5.903 21.123 1.00 87.31 86 ILE A C 1
ATOM 692 O O . ILE A 1 86 ? -8.193 6.157 20.261 1.00 87.31 86 ILE A O 1
ATOM 696 N N . LEU A 1 87 ? -9.492 4.670 21.344 1.00 82.88 87 LEU A N 1
ATOM 697 C CA . LEU A 1 87 ? -8.999 3.511 20.609 1.00 82.88 87 LEU A CA 1
ATOM 698 C C . LEU A 1 87 ? -9.249 3.648 19.100 1.00 82.88 87 LEU A C 1
ATOM 700 O O . LEU A 1 87 ? -8.391 3.300 18.290 1.00 82.88 87 LEU A O 1
ATOM 704 N N . MET A 1 88 ? -10.406 4.196 18.712 1.00 87.75 88 MET A N 1
ATOM 705 C CA . MET A 1 88 ? -10.700 4.496 17.309 1.00 87.75 88 MET A CA 1
ATOM 706 C C . MET A 1 88 ? -9.664 5.450 16.703 1.00 87.75 88 MET A C 1
ATOM 708 O O . MET A 1 88 ? -9.128 5.174 15.628 1.00 87.75 88 MET A O 1
ATOM 712 N N . GLN A 1 89 ? -9.354 6.541 17.406 1.00 87.75 89 GLN A N 1
ATOM 713 C CA . GLN A 1 89 ? -8.401 7.540 16.940 1.00 87.75 89 GLN A CA 1
ATOM 714 C C . GLN A 1 89 ? -6.978 6.973 16.826 1.00 87.75 89 GLN A C 1
ATOM 716 O O . GLN A 1 89 ? -6.297 7.253 15.842 1.00 87.75 89 GLN A O 1
ATOM 721 N N . GLU A 1 90 ? -6.538 6.146 17.779 1.00 88.62 90 GLU A N 1
ATOM 722 C CA . GLU A 1 90 ? -5.224 5.486 17.731 1.00 88.62 90 GLU A CA 1
ATOM 723 C C . GLU A 1 90 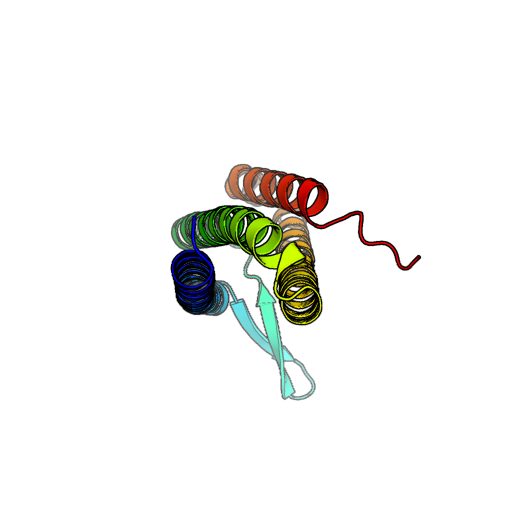? -5.075 4.598 16.487 1.00 88.62 90 GLU A C 1
ATOM 725 O O . GLU A 1 90 ? -4.080 4.702 15.763 1.00 88.62 90 GLU A O 1
ATOM 730 N N . TYR A 1 91 ? -6.082 3.770 16.186 1.00 88.12 91 TYR A N 1
ATOM 731 C CA . TYR A 1 91 ? -6.056 2.926 14.988 1.00 88.12 91 TYR A CA 1
ATOM 732 C C . TYR A 1 91 ? -6.139 3.730 13.692 1.00 88.12 91 TYR A C 1
ATOM 734 O O . TYR A 1 91 ? -5.476 3.381 12.714 1.00 88.12 91 TYR A O 1
ATOM 742 N N . LEU A 1 92 ? -6.921 4.811 13.675 1.00 88.25 92 LEU A N 1
ATOM 743 C CA . LEU A 1 92 ? -7.015 5.693 12.518 1.00 88.25 92 LEU A CA 1
ATOM 744 C C . LEU A 1 92 ? -5.662 6.345 12.204 1.00 88.25 92 LEU A C 1
ATOM 746 O O . LEU A 1 92 ? -5.221 6.299 11.056 1.00 88.25 92 LEU A O 1
ATOM 750 N N . ILE A 1 93 ? -4.980 6.893 13.216 1.00 89.56 93 ILE A N 1
ATOM 751 C CA . ILE A 1 93 ? -3.643 7.492 13.068 1.00 89.56 93 ILE A CA 1
ATOM 752 C C . ILE A 1 93 ? -2.655 6.457 12.529 1.00 89.56 93 ILE A C 1
ATOM 754 O O . ILE A 1 93 ? -1.991 6.713 11.523 1.00 89.56 93 ILE A O 1
ATOM 758 N N . LEU A 1 94 ? -2.604 5.270 13.143 1.00 89.62 94 LEU A N 1
ATOM 759 C CA . LEU A 1 94 ? -1.730 4.187 12.692 1.00 89.62 94 LEU A CA 1
ATOM 760 C C . LEU A 1 94 ? -1.987 3.841 11.219 1.00 89.62 94 LEU A C 1
ATOM 762 O O . LEU A 1 94 ? -1.046 3.668 10.443 1.00 89.62 94 LEU A O 1
ATOM 766 N N . MET A 1 95 ? -3.258 3.784 10.811 1.00 91.06 95 MET A N 1
ATOM 767 C CA . MET A 1 95 ? -3.606 3.468 9.431 1.00 91.06 95 MET A CA 1
ATOM 768 C C . MET A 1 95 ? -3.2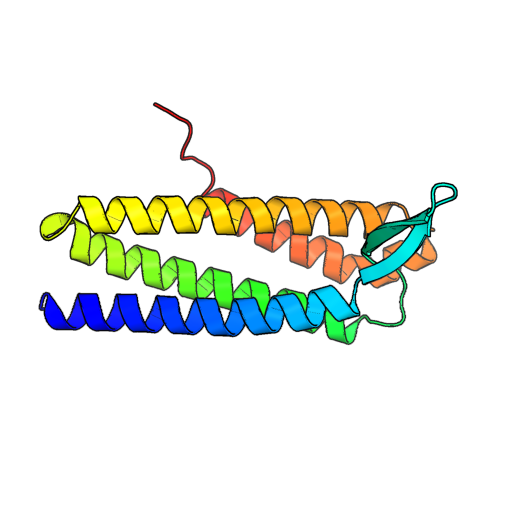21 4.562 8.448 1.00 91.06 95 MET A C 1
ATOM 770 O O . MET A 1 95 ? -2.681 4.247 7.388 1.00 91.06 95 MET A O 1
ATOM 774 N N . ILE A 1 96 ? -3.414 5.831 8.801 1.00 91.06 96 ILE A N 1
ATOM 775 C CA . ILE A 1 96 ? -2.955 6.959 7.984 1.00 91.06 96 ILE A CA 1
ATOM 776 C C . ILE A 1 96 ? -1.437 6.889 7.794 1.00 91.06 96 ILE A C 1
ATOM 778 O O . ILE A 1 96 ? -0.959 6.999 6.665 1.00 91.06 96 ILE A O 1
ATOM 782 N N . GLU A 1 97 ? -0.669 6.660 8.862 1.00 91.25 97 GLU A N 1
ATOM 783 C CA . GLU A 1 97 ? 0.792 6.563 8.782 1.00 91.25 97 GLU A CA 1
ATOM 784 C C . GLU A 1 97 ? 1.254 5.410 7.882 1.00 91.25 97 GLU A C 1
ATOM 786 O O . GLU A 1 97 ? 2.122 5.594 7.024 1.00 91.25 97 GLU A O 1
ATOM 791 N N . THR A 1 98 ? 0.667 4.223 8.048 1.00 91.81 98 THR A N 1
ATOM 792 C CA . THR A 1 98 ? 0.968 3.051 7.216 1.00 91.81 98 THR A CA 1
ATOM 793 C C . THR A 1 98 ? 0.635 3.307 5.747 1.00 91.81 98 THR A C 1
ATOM 795 O O . THR A 1 98 ? 1.433 3.005 4.855 1.00 91.81 98 THR A O 1
ATOM 798 N N . MET A 1 99 ? -0.521 3.909 5.476 1.00 94.62 99 MET A N 1
ATOM 799 C CA . MET A 1 99 ? -0.965 4.218 4.121 1.00 94.62 99 MET A CA 1
ATOM 800 C C . MET A 1 99 ? -0.111 5.302 3.455 1.00 94.62 99 MET A C 1
ATOM 802 O O . MET A 1 99 ? 0.215 5.171 2.274 1.00 94.62 99 MET A O 1
ATOM 806 N N . ARG A 1 100 ? 0.328 6.321 4.206 1.00 93.25 100 ARG A N 1
ATOM 807 C CA . ARG A 1 100 ? 1.267 7.349 3.723 1.00 93.25 100 ARG A CA 1
ATOM 808 C C . ARG A 1 100 ? 2.612 6.746 3.327 1.00 93.25 100 ARG A C 1
ATOM 810 O O . ARG A 1 100 ? 3.044 6.943 2.197 1.00 93.25 100 ARG A O 1
ATOM 817 N N . LYS A 1 101 ? 3.209 5.903 4.180 1.00 92.25 101 LYS A N 1
ATOM 818 C CA . LYS A 1 101 ? 4.456 5.180 3.843 1.00 92.25 101 LYS A CA 1
ATOM 819 C C . LYS A 1 101 ? 4.322 4.380 2.546 1.00 92.25 101 LYS A C 1
ATOM 821 O O . LYS A 1 101 ? 5.254 4.301 1.749 1.00 92.25 101 LYS A O 1
ATOM 826 N N . ARG A 1 102 ? 3.148 3.786 2.323 1.00 94.31 102 ARG A N 1
ATOM 827 C CA . ARG A 1 102 ? 2.845 3.016 1.114 1.00 94.31 102 ARG A CA 1
ATOM 828 C C . ARG A 1 102 ? 2.695 3.896 -0.126 1.00 94.31 102 ARG A C 1
ATOM 830 O O . ARG A 1 102 ? 3.095 3.464 -1.205 1.00 94.31 102 ARG A O 1
ATOM 837 N N . ILE A 1 103 ? 2.131 5.099 0.012 1.00 95.31 103 ILE A N 1
ATOM 838 C CA . ILE A 1 103 ? 2.107 6.106 -1.059 1.00 95.31 103 ILE A CA 1
ATOM 839 C C . ILE A 1 103 ? 3.535 6.469 -1.449 1.00 95.31 103 ILE A C 1
ATOM 841 O O . ILE A 1 103 ? 3.878 6.309 -2.619 1.00 95.31 103 ILE A O 1
ATOM 845 N N . ASP A 1 104 ? 4.359 6.872 -0.481 1.00 93.69 104 ASP A N 1
ATOM 846 C CA . ASP A 1 104 ? 5.743 7.286 -0.728 1.00 93.69 104 ASP A CA 1
ATOM 847 C C . ASP A 1 104 ? 6.506 6.190 -1.477 1.00 93.69 104 ASP A C 1
ATOM 849 O O . ASP A 1 104 ? 7.087 6.423 -2.536 1.00 93.69 104 ASP A O 1
ATOM 853 N N . GLN A 1 105 ? 6.382 4.947 -1.008 1.00 93.12 105 GLN A N 1
ATOM 854 C CA . GLN A 1 105 ? 7.013 3.809 -1.658 1.00 93.12 105 GLN A CA 1
ATOM 855 C C . GLN A 1 105 ? 6.506 3.572 -3.090 1.00 93.12 105 GLN A C 1
ATOM 857 O O . GLN A 1 105 ? 7.294 3.285 -3.988 1.00 93.12 105 GLN A O 1
ATOM 862 N N . MET A 1 106 ? 5.198 3.687 -3.339 1.00 95.62 106 MET A N 1
ATOM 863 C CA . MET A 1 106 ? 4.650 3.540 -4.691 1.00 95.62 106 MET A CA 1
ATOM 864 C C . MET A 1 106 ? 5.088 4.667 -5.631 1.00 95.62 106 MET A C 1
ATOM 866 O O . MET A 1 106 ? 5.252 4.409 -6.825 1.00 95.62 106 MET A O 1
ATOM 870 N N . LEU A 1 107 ? 5.266 5.888 -5.121 1.00 94.69 107 LEU A N 1
ATOM 871 C CA . LEU A 1 107 ? 5.775 7.024 -5.888 1.00 94.69 107 LEU A CA 1
ATOM 872 C C . LEU A 1 107 ? 7.256 6.840 -6.238 1.00 94.69 107 LEU A C 1
ATOM 874 O O . LEU A 1 107 ? 7.625 7.046 -7.395 1.00 94.69 107 LEU A O 1
ATOM 878 N N . ASP A 1 108 ? 8.067 6.353 -5.298 1.00 92.50 108 ASP A N 1
ATOM 879 C CA . ASP A 1 108 ? 9.465 5.987 -5.551 1.00 92.50 108 ASP A CA 1
ATOM 880 C C . ASP A 1 108 ? 9.572 4.899 -6.629 1.00 92.50 108 ASP A C 1
ATOM 882 O O . ASP A 1 108 ? 10.365 5.004 -7.565 1.00 92.50 108 ASP A O 1
ATOM 886 N N . GLU A 1 109 ? 8.730 3.863 -6.559 1.00 92.38 109 GLU A N 1
ATOM 887 C CA . GLU A 1 109 ? 8.670 2.818 -7.588 1.00 92.38 109 GLU A CA 1
ATOM 888 C C . GLU A 1 109 ? 8.279 3.375 -8.961 1.00 92.38 109 GLU A C 1
ATOM 890 O O . GLU A 1 109 ? 8.853 2.975 -9.975 1.00 92.38 109 GLU A O 1
ATOM 895 N N . VAL A 1 110 ? 7.310 4.298 -9.009 1.00 93.50 110 VAL A N 1
ATOM 896 C CA . VAL A 1 110 ? 6.906 4.975 -10.249 1.00 93.50 110 VAL A CA 1
ATOM 897 C C . VAL A 1 110 ? 8.077 5.751 -10.839 1.00 93.50 110 VAL A C 1
ATOM 899 O O . VAL A 1 110 ? 8.331 5.589 -12.032 1.00 93.50 110 VAL A O 1
ATOM 902 N N . ALA A 1 111 ? 8.809 6.519 -10.026 1.00 91.44 111 ALA A N 1
ATOM 903 C CA . ALA A 1 111 ? 9.991 7.253 -10.472 1.00 91.44 111 ALA A CA 1
ATOM 904 C C . ALA A 1 111 ? 11.043 6.300 -11.062 1.00 91.44 111 ALA A C 1
ATOM 906 O O . ALA A 1 111 ? 11.512 6.497 -12.184 1.00 91.44 111 ALA A O 1
ATOM 907 N N . VAL A 1 112 ? 11.317 5.189 -10.367 1.00 90.31 112 VAL A N 1
ATOM 908 C CA . VAL A 1 112 ? 12.240 4.153 -10.849 1.00 90.31 112 VAL A CA 1
ATOM 909 C C . VAL A 1 112 ? 11.781 3.556 -12.177 1.00 90.31 112 VAL A C 1
ATOM 911 O O . VAL A 1 112 ? 12.618 3.310 -13.037 1.00 90.31 112 VAL A O 1
ATOM 914 N N . TYR A 1 113 ? 10.483 3.320 -12.385 1.00 89.31 113 TYR A N 1
ATOM 915 C CA . TYR A 1 113 ? 9.979 2.810 -13.664 1.00 89.31 113 TYR A CA 1
ATOM 916 C C . TYR A 1 113 ? 10.081 3.825 -14.803 1.00 89.31 113 TYR A C 1
ATOM 918 O O . TYR A 1 113 ? 10.277 3.416 -15.949 1.00 89.31 113 TYR A O 1
ATOM 926 N N . THR A 1 114 ? 9.901 5.116 -14.515 1.00 87.25 114 THR A N 1
ATOM 927 C CA . THR A 1 114 ? 9.906 6.183 -15.526 1.00 87.25 114 THR A CA 1
ATOM 928 C C . THR A 1 114 ? 11.303 6.640 -15.920 1.00 87.25 114 THR A C 1
ATOM 930 O O . THR A 1 114 ? 11.475 7.097 -17.046 1.00 87.25 114 THR A O 1
ATOM 933 N N . ASP A 1 115 ? 12.289 6.470 -15.038 1.00 86.88 115 ASP A N 1
ATOM 934 C CA . ASP A 1 115 ? 13.690 6.836 -15.286 1.00 86.88 115 ASP A CA 1
ATOM 935 C C . ASP A 1 115 ? 14.437 5.819 -16.171 1.00 86.88 115 ASP A C 1
ATOM 937 O O . ASP A 1 115 ? 15.592 6.027 -16.549 1.00 86.88 115 ASP A O 1
ATOM 941 N N . LEU A 1 116 ? 13.779 4.717 -16.539 1.00 77.44 116 LEU A N 1
ATOM 942 C CA . LEU A 1 116 ? 14.325 3.716 -17.449 1.00 77.44 116 LEU A CA 1
ATOM 943 C C . LEU A 1 116 ? 14.267 4.177 -18.916 1.00 77.44 116 LEU A C 1
ATOM 945 O O . LEU A 1 116 ? 13.534 5.089 -19.297 1.00 77.44 116 LEU A O 1
ATOM 949 N N . GLY A 1 117 ? 15.022 3.511 -19.794 1.00 73.31 117 GLY A N 1
ATOM 950 C CA . GLY A 1 117 ? 14.970 3.789 -21.235 1.00 73.31 117 GLY A CA 1
ATOM 951 C C . GLY A 1 117 ? 13.577 3.547 -21.848 1.00 73.31 117 GLY A C 1
ATOM 952 O O . GLY A 1 117 ? 12.772 2.783 -21.330 1.00 73.31 117 GLY A O 1
ATOM 953 N N . HIS A 1 118 ? 13.273 4.137 -23.009 1.00 74.31 118 HIS A N 1
ATOM 954 C CA . HIS A 1 118 ? 11.922 4.080 -23.607 1.00 74.31 118 HIS A CA 1
ATOM 955 C C . HIS A 1 118 ? 11.311 2.671 -23.763 1.00 74.31 118 HIS A C 1
ATOM 957 O O . HIS A 1 118 ? 10.109 2.502 -23.556 1.00 74.31 118 HIS A O 1
ATOM 963 N N . ALA A 1 119 ? 12.112 1.661 -24.127 1.00 72.50 119 ALA A N 1
ATOM 964 C CA . ALA A 1 119 ? 11.632 0.281 -24.268 1.00 72.50 119 ALA A CA 1
ATOM 965 C C . ALA A 1 119 ? 11.201 -0.324 -22.919 1.00 72.50 119 ALA A C 1
ATOM 967 O O . ALA A 1 119 ? 10.240 -1.087 -22.842 1.00 72.50 119 ALA A O 1
ATOM 968 N N . GLU A 1 120 ? 11.899 0.068 -21.859 1.00 73.62 120 GLU A N 1
ATOM 969 C CA . GLU A 1 120 ? 11.722 -0.396 -20.491 1.00 73.62 120 GLU A CA 1
ATOM 970 C C . GLU A 1 120 ? 10.480 0.221 -19.837 1.00 73.62 120 GLU A C 1
ATOM 972 O O . GLU A 1 120 ? 9.650 -0.471 -19.241 1.00 73.62 120 GLU A O 1
ATOM 977 N N . VAL A 1 121 ? 10.294 1.525 -20.053 1.00 76.94 121 VAL A N 1
ATOM 978 C CA . VAL A 1 121 ? 9.101 2.273 -19.632 1.00 76.94 121 VAL A CA 1
ATOM 979 C C . VAL A 1 121 ? 7.834 1.665 -20.234 1.00 76.94 121 VAL A C 1
ATOM 981 O O . VAL A 1 121 ? 6.829 1.515 -19.540 1.00 76.94 121 VAL A O 1
ATOM 984 N N . GLY A 1 122 ? 7.874 1.270 -21.512 1.00 79.81 122 GLY A N 1
ATOM 985 C CA . GLY A 1 122 ? 6.732 0.655 -22.192 1.00 79.81 122 GLY A CA 1
ATOM 986 C C . GLY A 1 122 ? 6.250 -0.633 -21.519 1.00 79.81 122 GLY A C 1
ATOM 987 O O . GLY A 1 122 ? 5.043 -0.843 -21.398 1.00 79.81 122 GLY A O 1
ATOM 988 N N . MET A 1 123 ? 7.174 -1.466 -21.032 1.00 83.06 123 MET A N 1
ATOM 989 C CA . MET A 1 123 ? 6.835 -2.703 -20.320 1.00 83.06 123 MET A CA 1
ATOM 990 C C . MET A 1 123 ? 6.306 -2.428 -18.908 1.00 83.06 123 MET A C 1
ATOM 992 O O . MET A 1 123 ? 5.322 -3.035 -18.494 1.00 83.06 123 MET A O 1
ATOM 996 N N . ASN A 1 124 ? 6.885 -1.455 -18.199 1.00 89.50 124 ASN A N 1
ATOM 997 C CA . ASN A 1 124 ? 6.461 -1.101 -16.841 1.00 89.50 124 ASN A CA 1
ATOM 998 C C . ASN A 1 124 ? 5.225 -0.180 -16.785 1.00 89.50 124 ASN A C 1
ATOM 1000 O O . ASN A 1 124 ? 4.704 0.086 -15.700 1.00 89.50 124 ASN A O 1
ATOM 1004 N N . ALA A 1 125 ? 4.707 0.287 -17.926 1.00 90.31 125 ALA A N 1
ATOM 1005 C CA . ALA A 1 125 ? 3.590 1.233 -17.994 1.00 90.31 125 ALA A CA 1
ATOM 1006 C C . ALA A 1 125 ? 2.328 0.750 -17.253 1.00 90.31 125 ALA A C 1
ATOM 1008 O O . ALA A 1 125 ? 1.592 1.553 -16.671 1.00 90.31 125 ALA A O 1
ATOM 1009 N N . VAL A 1 126 ? 2.078 -0.566 -17.242 1.00 93.19 126 VAL A N 1
ATOM 1010 C CA . VAL A 1 126 ? 0.956 -1.156 -16.496 1.00 93.19 126 VAL A CA 1
ATOM 1011 C C . VAL A 1 126 ? 1.125 -0.980 -14.985 1.00 93.19 126 VAL A C 1
ATOM 1013 O O . VAL A 1 126 ? 0.159 -0.625 -14.310 1.00 93.19 126 VAL A O 1
ATOM 1016 N N . HIS A 1 127 ? 2.344 -1.147 -14.469 1.00 93.50 127 HIS A N 1
ATOM 1017 C CA . HIS A 1 127 ? 2.666 -1.002 -13.050 1.00 93.50 127 HIS A CA 1
ATOM 1018 C C . HIS A 1 127 ? 2.647 0.462 -12.619 1.00 93.50 127 HIS A C 1
ATOM 1020 O O . HIS A 1 127 ? 2.044 0.776 -11.598 1.00 93.50 127 HIS A O 1
ATOM 1026 N N . VAL A 1 128 ? 3.184 1.367 -13.446 1.00 93.88 128 VAL A N 1
ATOM 1027 C CA . VAL A 1 128 ? 3.080 2.819 -13.222 1.00 93.88 128 VAL A CA 1
ATOM 1028 C C . VAL A 1 128 ? 1.617 3.230 -13.061 1.00 93.88 128 VAL A C 1
ATOM 1030 O O . VAL A 1 128 ? 1.232 3.848 -12.070 1.00 93.88 128 VAL A O 1
ATOM 1033 N N . LYS A 1 129 ? 0.761 2.828 -14.008 1.00 95.50 129 LYS A N 1
ATOM 1034 C CA . LYS A 1 129 ? -0.667 3.158 -13.975 1.00 95.50 129 LYS A CA 1
ATOM 1035 C C . LYS A 1 129 ? -1.389 2.525 -12.784 1.00 95.50 129 LYS A C 1
ATOM 1037 O O . LYS A 1 129 ? -2.302 3.141 -12.237 1.00 95.50 129 LYS A O 1
ATOM 1042 N N . ALA A 1 130 ? -1.033 1.296 -12.419 1.00 95.56 130 ALA A N 1
ATOM 1043 C CA . ALA A 1 130 ? -1.621 0.591 -11.287 1.00 95.56 130 ALA A CA 1
ATOM 1044 C C . ALA A 1 130 ? -1.267 1.278 -9.957 1.00 95.56 130 ALA A C 1
ATOM 1046 O O . ALA A 1 130 ? -2.180 1.610 -9.200 1.00 95.56 130 ALA A O 1
ATOM 1047 N N . ASN A 1 131 ? 0.017 1.576 -9.734 1.00 96.06 131 ASN A N 1
ATOM 1048 C CA . ASN A 1 131 ? 0.504 2.275 -8.545 1.00 96.06 131 ASN A CA 1
ATOM 1049 C C . ASN A 1 131 ? -0.140 3.659 -8.415 1.00 96.06 131 ASN A C 1
ATOM 1051 O O . ASN A 1 131 ? -0.764 3.933 -7.397 1.00 96.06 131 ASN A O 1
ATOM 1055 N N . LEU A 1 132 ? -0.116 4.489 -9.466 1.00 97.06 132 LEU A N 1
ATOM 1056 C CA . LEU A 1 132 ? -0.730 5.826 -9.428 1.00 97.06 132 LEU A CA 1
ATOM 1057 C C . LEU A 1 132 ? -2.237 5.788 -9.133 1.00 97.06 132 LEU A C 1
ATOM 1059 O O . LEU A 1 132 ? -2.760 6.637 -8.417 1.00 97.06 132 LEU A O 1
ATOM 1063 N N . ARG A 1 133 ? -2.957 4.787 -9.655 1.00 97.25 133 ARG A N 1
ATOM 1064 C CA . ARG A 1 133 ? -4.382 4.601 -9.336 1.00 97.25 133 ARG A CA 1
ATOM 1065 C C . ARG A 1 133 ? -4.608 4.243 -7.874 1.00 97.25 133 ARG A C 1
ATOM 1067 O O . ARG A 1 133 ? -5.617 4.660 -7.317 1.00 97.25 133 ARG A O 1
ATOM 1074 N N . LEU A 1 134 ? -3.737 3.426 -7.287 1.00 97.38 134 LEU A N 1
ATOM 1075 C CA . LEU A 1 134 ? -3.857 3.057 -5.882 1.00 97.38 134 LEU A CA 1
ATOM 1076 C C . LEU A 1 134 ? -3.443 4.213 -4.969 1.00 97.38 134 LEU A C 1
ATOM 1078 O O . LEU A 1 134 ? -4.163 4.474 -4.017 1.00 97.38 134 LEU A O 1
ATOM 1082 N N . VAL A 1 135 ? -2.388 4.958 -5.310 1.00 96.62 135 VAL A N 1
ATOM 1083 C CA . VAL A 1 135 ? -2.022 6.216 -4.635 1.00 96.62 135 VAL A CA 1
ATOM 1084 C C . VAL A 1 135 ? -3.230 7.145 -4.564 1.00 96.62 135 VAL A C 1
ATOM 1086 O O . VAL A 1 135 ? -3.664 7.474 -3.469 1.00 96.62 135 VAL A O 1
ATOM 1089 N N . ALA A 1 136 ? -3.871 7.440 -5.699 1.00 95.69 136 ALA A N 1
ATOM 1090 C CA . ALA A 1 136 ? -5.039 8.321 -5.725 1.00 95.69 136 ALA A CA 1
ATOM 1091 C C . ALA A 1 136 ? -6.211 7.810 -4.861 1.00 95.69 136 ALA A C 1
ATOM 1093 O O . ALA A 1 136 ? -6.931 8.599 -4.255 1.00 95.69 136 ALA A O 1
ATOM 1094 N N . LYS A 1 137 ? -6.420 6.486 -4.789 1.00 95.50 137 LYS A N 1
ATOM 1095 C CA . LYS A 1 137 ? -7.438 5.887 -3.907 1.00 95.50 137 LYS A CA 1
ATOM 1096 C C . LYS A 1 137 ? -7.095 6.055 -2.429 1.00 95.50 137 LYS A C 1
ATOM 1098 O O . LYS A 1 137 ? -7.990 6.319 -1.632 1.00 95.50 137 LYS A O 1
ATOM 1103 N N . ILE A 1 138 ? -5.826 5.865 -2.075 1.00 94.75 138 ILE A N 1
ATOM 1104 C CA . ILE A 1 138 ? -5.352 6.011 -0.701 1.00 94.75 138 ILE A CA 1
ATOM 1105 C C . ILE A 1 138 ? -5.411 7.483 -0.292 1.00 94.75 138 ILE A C 1
ATOM 1107 O O . ILE A 1 138 ? -5.967 7.785 0.753 1.00 94.75 138 ILE A O 1
ATOM 1111 N N . GLU A 1 139 ? -4.934 8.408 -1.124 1.00 93.31 139 GLU A N 1
ATOM 1112 C CA . GLU A 1 139 ? -5.022 9.852 -0.868 1.00 93.31 139 GLU A CA 1
ATOM 1113 C C . GLU A 1 139 ? -6.474 10.314 -0.697 1.00 93.31 139 GLU A C 1
ATOM 1115 O O . GLU A 1 139 ? -6.775 11.086 0.207 1.00 93.31 139 GLU A O 1
ATOM 1120 N N . ALA A 1 140 ? -7.404 9.803 -1.507 1.00 92.25 140 ALA A N 1
ATOM 1121 C CA . ALA A 1 140 ? -8.818 10.140 -1.363 1.00 92.25 140 ALA A CA 1
ATOM 1122 C C . ALA A 1 140 ? -9.426 9.659 -0.031 1.00 92.25 140 ALA A C 1
ATOM 1124 O O . ALA A 1 140 ? -10.345 10.298 0.475 1.00 92.25 140 ALA A O 1
ATOM 1125 N N . ALA A 1 141 ? -8.939 8.545 0.523 1.00 90.38 141 ALA A N 1
ATOM 1126 C CA . ALA A 1 141 ? -9.462 7.954 1.757 1.00 90.38 141 ALA A CA 1
ATOM 1127 C C . ALA A 1 141 ? -8.723 8.416 3.029 1.00 90.38 141 ALA A C 1
ATOM 1129 O O . ALA A 1 141 ? -9.339 8.539 4.081 1.00 90.38 141 ALA A O 1
ATOM 1130 N N . PHE A 1 142 ? -7.418 8.685 2.935 1.00 87.38 142 PHE A N 1
ATOM 1131 C CA . PHE A 1 142 ? -6.516 8.926 4.072 1.00 87.38 142 PHE A CA 1
ATOM 1132 C C . PHE A 1 142 ? -5.729 10.249 3.967 1.00 87.38 142 PHE A C 1
ATOM 1134 O O . PHE A 1 142 ? -4.940 10.572 4.852 1.00 87.38 142 PHE A O 1
ATOM 1141 N N . GLY A 1 143 ? -5.894 11.010 2.882 1.00 72.62 143 GLY A N 1
ATOM 1142 C CA . GLY A 1 143 ? -5.144 12.239 2.600 1.00 72.62 143 GLY A CA 1
ATOM 1143 C C . GLY A 1 143 ? -5.540 13.480 3.411 1.00 72.62 143 GLY A C 1
ATOM 1144 O O . GLY A 1 143 ? -4.628 14.149 3.890 1.00 72.62 143 GLY A O 1
ATOM 1145 N N . PRO A 1 144 ? -6.831 13.815 3.617 1.00 59.69 144 PRO A N 1
ATOM 1146 C CA . PRO A 1 144 ? -7.211 15.119 4.172 1.00 59.69 144 PRO A CA 1
ATOM 1147 C C . PRO A 1 144 ? -7.101 15.253 5.703 1.00 59.69 144 PRO A C 1
ATOM 1149 O O . PRO A 1 144 ? -7.690 16.166 6.270 1.00 59.69 144 PRO A O 1
ATOM 1152 N N . PHE A 1 145 ? -6.332 14.405 6.389 1.00 51.44 145 PHE A N 1
ATOM 1153 C CA . PHE A 1 145 ? -5.932 14.666 7.778 1.00 51.44 145 PHE A CA 1
ATOM 1154 C C . PHE A 1 145 ? -4.728 15.624 7.773 1.00 51.44 145 PHE A C 1
ATOM 1156 O O . PHE A 1 145 ? -3.583 15.211 7.980 1.00 51.44 145 PHE A O 1
ATOM 1163 N N . GLU A 1 146 ? -4.970 16.882 7.400 1.00 48.91 146 GLU A N 1
ATOM 1164 C CA . GLU A 1 146 ? -4.074 17.990 7.743 1.00 48.91 146 GLU A CA 1
ATOM 1165 C C . GLU A 1 146 ? -4.287 18.337 9.223 1.00 48.91 146 GLU A C 1
ATOM 1167 O O . GLU A 1 146 ? -5.410 18.260 9.722 1.00 48.91 146 GLU A O 1
ATOM 1172 N N . ASP A 1 147 ? -3.188 18.638 9.920 1.00 45.47 147 ASP A N 1
ATOM 1173 C CA . ASP A 1 147 ? -3.156 19.045 11.326 1.00 45.47 147 ASP A CA 1
ATOM 1174 C C . ASP A 1 147 ? -3.985 20.333 11.533 1.00 45.47 147 ASP A C 1
ATOM 1176 O O . ASP A 1 147 ? -3.467 21.434 11.331 1.00 45.47 147 ASP A O 1
ATOM 1180 N N . ASP A 1 148 ? -5.258 20.198 11.918 1.00 38.00 148 ASP A N 1
ATOM 1181 C CA . ASP A 1 148 ? -6.048 21.268 12.557 1.00 38.00 148 ASP A CA 1
ATOM 1182 C C . ASP A 1 148 ? -5.785 21.309 14.076 1.00 38.00 148 ASP A C 1
ATOM 1184 O O . ASP A 1 148 ? -5.903 20.250 14.743 1.00 38.00 148 ASP A O 1
#

Foldseek 3Di:
DDPVVLVVLLVVLVVLLVVLVVVLVVLQVVQWDWDQDPVRDIDTAGHLFDPQVVSLVVNLVSLVVSLVSVVSSLVSLVVCCVPCVPVSVVVLVVSLVVLVVLLVVLVSNLVSQVPDDPVSVVSCVVSNVSSVVSSVVSCVVRVPPDPD

Secondary structure (DSSP, 8-state):
--HHHHHHHHHHHHHHHHHHHHHHHHHHHHHEEEEE-TTS-EEEEE--SGGGHHHHHHHHHHHHHHHHHHHHHHHHHHHHTTT-HHHHHHHHHHHHHHHHHHHHHHHHHHHHHHSS-HHHHHHHHHHHHHHHHHHHHHHHHHS-----

Sequence (148 aa):
MNQATLITQVTQHLQTIDAFEDEERGYLSQLQQHSIDRDGRSQSAFNGGFSKQDERARLYSVRLQIYHHAMDLLEALEGLSKEDPILMQEYLILMIETMRKRIDQMLDEVAVYTDLGHAEVGMNAVHVKANLRLVAKIEAAFGPFEDD